Protein AF-T1AIY4-F1 (afdb_monomer_lite)

pLDDT: mean 89.23, std 9.56, range [44.97, 96.44]

Radius of gyration: 16.17 Å; chains: 1; bounding box: 37×34×44 Å

Organism: NCBI:txid410659

Structure (mmCIF, N/CA/C/O backbone):
data_AF-T1AIY4-F1
#
_entry.id   AF-T1AIY4-F1
#
loop_
_atom_site.group_PDB
_atom_site.id
_atom_site.type_symbol
_atom_site.label_atom_id
_atom_site.label_alt_id
_atom_site.label_comp_id
_atom_site.label_asym_id
_atom_site.label_entity_id
_atom_sit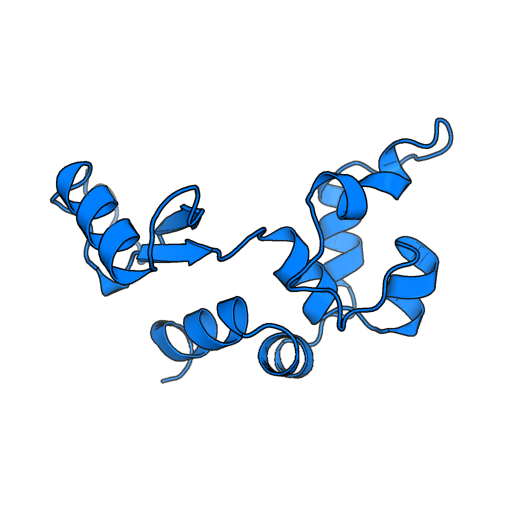e.label_seq_id
_atom_site.pdbx_PDB_ins_code
_atom_site.Cartn_x
_atom_site.Cartn_y
_atom_site.Cartn_z
_atom_site.occupancy
_atom_site.B_iso_or_equiv
_atom_site.auth_seq_id
_atom_site.auth_comp_id
_atom_site.auth_asym_id
_atom_site.auth_atom_id
_atom_site.pdbx_PDB_model_num
AT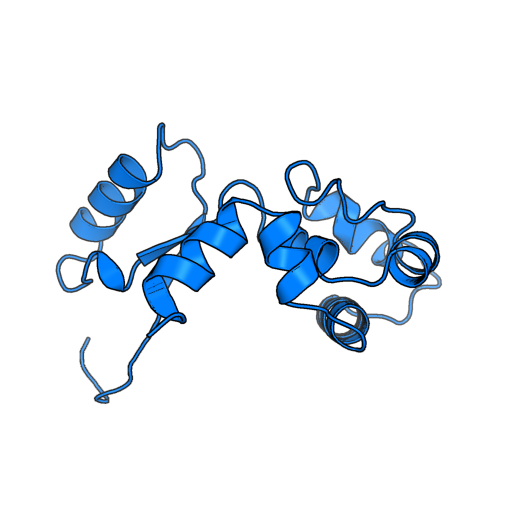OM 1 N N . MET A 1 1 ? -22.573 5.500 14.365 1.00 44.97 1 MET A N 1
ATOM 2 C CA . MET A 1 1 ? -22.958 5.282 12.949 1.00 44.97 1 MET A CA 1
ATOM 3 C C . MET A 1 1 ? -22.965 3.771 12.714 1.00 44.97 1 MET A C 1
ATOM 5 O O . MET A 1 1 ? -21.920 3.196 12.477 1.00 44.97 1 MET A O 1
ATOM 9 N N . LYS A 1 2 ? -24.110 3.105 12.906 1.00 45.97 2 LYS A N 1
ATOM 10 C CA . LYS A 1 2 ? -24.337 1.684 12.574 1.00 45.97 2 LYS A CA 1
ATOM 11 C C . LYS A 1 2 ? -25.649 1.621 11.802 1.00 45.97 2 LYS A C 1
ATOM 13 O O . LYS A 1 2 ? -26.691 1.264 12.336 1.00 45.97 2 LYS A O 1
ATOM 18 N N . ALA A 1 3 ? -25.609 2.113 10.573 1.00 52.03 3 ALA A N 1
ATOM 19 C CA . ALA A 1 3 ? -26.662 1.873 9.603 1.00 52.03 3 ALA A CA 1
ATOM 20 C C . ALA A 1 3 ? -26.069 0.868 8.612 1.00 52.03 3 ALA A C 1
ATOM 22 O O . ALA A 1 3 ? -25.070 1.187 7.978 1.00 52.03 3 ALA A O 1
ATOM 23 N N . MET A 1 4 ? -26.676 -0.321 8.530 1.00 54.62 4 MET A N 1
ATOM 24 C CA . MET A 1 4 ? -26.241 -1.524 7.797 1.00 54.62 4 MET A CA 1
ATOM 25 C C . MET A 1 4 ? -25.227 -2.407 8.547 1.00 54.62 4 MET A C 1
ATOM 27 O O . MET A 1 4 ? -24.152 -1.967 8.941 1.00 54.62 4 MET A O 1
ATOM 31 N N . ALA A 1 5 ? -25.577 -3.685 8.715 1.00 68.94 5 ALA A N 1
ATOM 32 C CA . ALA A 1 5 ? -24.720 -4.757 9.224 1.00 68.94 5 ALA A CA 1
ATOM 33 C C . ALA A 1 5 ? -23.670 -5.173 8.174 1.00 68.94 5 ALA A C 1
ATOM 35 O O . ALA A 1 5 ? -23.618 -6.326 7.758 1.00 68.94 5 ALA A O 1
ATOM 36 N N . ALA A 1 6 ? -22.891 -4.211 7.683 1.00 73.25 6 ALA A N 1
ATOM 37 C CA . ALA A 1 6 ? -21.804 -4.464 6.752 1.00 73.25 6 ALA A CA 1
ATOM 38 C C . ALA A 1 6 ? -20.512 -4.731 7.531 1.00 73.25 6 ALA A C 1
ATOM 40 O O . ALA A 1 6 ? -20.182 -3.993 8.461 1.00 73.25 6 ALA A O 1
ATOM 41 N N . GLU A 1 7 ? -19.778 -5.769 7.141 1.00 82.94 7 GLU A N 1
ATOM 42 C CA . GLU A 1 7 ? -18.376 -5.914 7.526 1.00 82.94 7 GLU A CA 1
ATOM 43 C C . GLU A 1 7 ? -17.562 -4.865 6.760 1.00 82.94 7 GLU A C 1
ATOM 45 O O . GLU A 1 7 ? -17.735 -4.690 5.553 1.00 82.94 7 GLU A O 1
ATOM 50 N N . TYR A 1 8 ? -16.703 -4.130 7.463 1.00 88.56 8 TYR A N 1
ATOM 51 C CA . TYR A 1 8 ? -15.879 -3.085 6.868 1.00 88.56 8 TYR A CA 1
ATOM 52 C C . TYR A 1 8 ? -14.460 -3.130 7.429 1.00 88.56 8 TYR A C 1
ATOM 54 O O . TYR A 1 8 ? -14.229 -3.529 8.570 1.00 88.56 8 TYR A O 1
ATOM 62 N N . LEU A 1 9 ? -13.512 -2.686 6.607 1.00 91.00 9 LEU A N 1
ATOM 63 C CA . LEU A 1 9 ? -12.143 -2.399 7.013 1.00 91.00 9 LEU A CA 1
ATOM 64 C C . LEU A 1 9 ? -11.907 -0.895 6.889 1.00 91.00 9 LEU A C 1
ATOM 66 O O . LEU A 1 9 ? -12.262 -0.269 5.889 1.00 91.00 9 LEU A O 1
ATOM 70 N N . PHE A 1 10 ? -11.320 -0.314 7.924 1.00 92.50 10 PHE A N 1
ATOM 71 C CA . PHE A 1 10 ? -11.007 1.097 8.043 1.00 92.50 10 PHE A CA 1
ATOM 72 C C . PHE A 1 10 ? -9.513 1.305 7.799 1.00 92.50 10 PHE A C 1
ATOM 74 O O . PHE A 1 10 ? -8.681 1.060 8.677 1.00 92.50 10 PHE A O 1
ATOM 81 N N . PHE A 1 11 ? -9.178 1.744 6.588 1.00 92.19 11 PHE A N 1
ATOM 82 C CA . PHE A 1 11 ? -7.800 2.004 6.190 1.00 92.19 11 PHE A CA 1
ATOM 83 C C . PHE A 1 11 ? -7.349 3.391 6.638 1.00 92.19 11 PHE A C 1
ATOM 85 O O . PHE A 1 11 ? -8.050 4.383 6.439 1.00 92.19 11 PHE A O 1
ATOM 92 N N . VAL A 1 12 ? -6.159 3.452 7.228 1.00 91.38 12 VAL A N 1
ATOM 93 C CA . VAL A 1 12 ? -5.503 4.699 7.629 1.00 91.38 12 VAL A CA 1
ATOM 94 C C . VAL A 1 12 ? -4.018 4.626 7.345 1.00 91.38 12 VAL A C 1
ATOM 96 O O . VAL A 1 12 ? -3.403 3.584 7.549 1.00 91.38 12 VAL A O 1
ATOM 99 N N . ASP A 1 13 ? -3.419 5.747 6.977 1.00 89.12 13 ASP A N 1
ATOM 100 C CA . ASP A 1 13 ? -1.965 5.837 6.887 1.00 89.12 13 ASP A CA 1
ATOM 101 C C . ASP A 1 13 ? -1.330 5.849 8.281 1.00 89.12 13 ASP A C 1
ATOM 103 O O . ASP A 1 13 ? -1.952 6.263 9.270 1.00 89.12 13 ASP A O 1
ATOM 107 N N . LEU A 1 14 ? -0.084 5.376 8.368 1.00 88.31 14 LEU A N 1
ATOM 108 C CA . LEU A 1 14 ? 0.722 5.455 9.587 1.00 88.31 14 LEU A CA 1
ATOM 109 C C . LEU A 1 14 ? 1.067 6.915 9.946 1.00 88.31 14 LEU A C 1
ATOM 111 O O . LEU A 1 14 ? 1.124 7.253 11.126 1.00 88.31 14 LEU A O 1
ATOM 115 N N . ASP A 1 15 ? 1.241 7.789 8.952 1.00 80.50 15 ASP A N 1
ATOM 116 C CA . ASP A 1 15 ? 1.705 9.174 9.116 1.00 80.50 15 ASP A CA 1
ATOM 117 C C . ASP A 1 15 ? 2.966 9.272 10.009 1.00 80.50 15 ASP A C 1
ATOM 119 O O . ASP A 1 15 ? 3.947 8.557 9.818 1.00 80.50 15 ASP A O 1
ATOM 123 N N . SER A 1 16 ? 2.935 10.168 11.002 1.00 76.62 16 SER A N 1
ATOM 124 C CA . SER A 1 16 ? 3.974 10.410 12.004 1.00 76.62 16 SER A CA 1
ATOM 125 C C . SER A 1 16 ? 3.853 9.529 13.254 1.00 76.62 16 SER A C 1
ATOM 127 O O . SER A 1 16 ? 4.541 9.782 14.246 1.00 76.62 16 SER A O 1
ATOM 129 N N . SER A 1 17 ? 2.977 8.517 13.252 1.00 85.62 17 SER A N 1
ATOM 130 C CA . SER A 1 17 ? 2.870 7.580 14.373 1.00 85.62 17 SER A CA 1
ATOM 131 C C . SER A 1 17 ? 4.122 6.713 14.493 1.00 85.62 17 SER A C 1
ATOM 133 O O . SER A 1 17 ? 4.670 6.235 13.503 1.00 85.62 17 SER A O 1
ATOM 135 N N . LEU A 1 18 ? 4.551 6.462 15.733 1.00 84.81 18 LEU A N 1
ATOM 136 C CA . LEU A 1 18 ? 5.756 5.673 16.022 1.00 84.81 18 LEU A CA 1
ATOM 137 C C . LEU A 1 18 ? 5.609 4.202 15.609 1.00 84.81 18 LEU A C 1
ATOM 139 O O . LEU A 1 18 ? 6.593 3.551 15.264 1.00 84.81 18 LEU A O 1
ATOM 143 N N . CYS A 1 19 ? 4.389 3.663 15.675 1.00 89.31 19 CYS A N 1
ATOM 144 C CA . CYS A 1 19 ? 4.082 2.291 15.288 1.00 89.31 19 CYS A CA 1
ATOM 145 C C . CYS A 1 19 ? 2.585 2.103 14.993 1.00 89.31 19 CYS A C 1
ATOM 147 O O . CYS A 1 19 ? 1.749 2.947 15.324 1.00 89.31 19 CYS A O 1
ATOM 149 N N . VAL A 1 20 ? 2.243 0.951 14.406 1.00 89.44 20 VAL A N 1
ATOM 150 C CA . VAL A 1 20 ? 0.861 0.554 14.084 1.00 89.44 20 VAL A CA 1
ATOM 151 C C . VAL A 1 20 ? -0.039 0.571 15.324 1.00 89.44 20 VAL A C 1
ATOM 153 O O . VAL A 1 20 ? -1.151 1.087 15.256 1.00 89.44 20 VAL A O 1
ATOM 156 N N . THR A 1 21 ? 0.436 0.065 16.466 1.00 92.25 21 THR A N 1
ATOM 157 C CA . THR A 1 21 ? -0.337 0.018 17.720 1.00 92.25 21 THR A CA 1
ATOM 158 C C . THR A 1 21 ? -0.726 1.412 18.204 1.00 92.25 21 THR A C 1
ATOM 160 O O . THR A 1 21 ? -1.881 1.661 18.546 1.00 92.25 21 THR A O 1
ATOM 163 N N . GLU A 1 22 ? 0.227 2.343 18.187 1.00 94.25 22 GLU A N 1
ATOM 164 C CA . GLU A 1 22 ? 0.001 3.730 18.593 1.00 94.25 22 GLU A CA 1
ATOM 165 C C . GLU A 1 22 ? -0.987 4.425 17.650 1.00 94.25 22 GLU A C 1
ATOM 167 O O . GLU A 1 22 ? -1.925 5.087 18.105 1.00 94.25 22 GLU A O 1
ATOM 172 N N . ARG A 1 23 ? -0.863 4.168 16.341 1.00 93.75 23 ARG A N 1
ATOM 173 C CA . ARG A 1 23 ? -1.809 4.675 15.347 1.00 93.75 23 ARG A CA 1
ATOM 174 C C . ARG A 1 23 ? -3.222 4.148 15.588 1.00 93.75 23 ARG A C 1
ATOM 176 O O . ARG A 1 23 ? -4.161 4.942 15.625 1.00 93.75 23 ARG A O 1
ATOM 183 N N . LYS A 1 24 ? -3.390 2.839 15.806 1.00 93.06 24 LYS A N 1
ATOM 184 C CA . LYS A 1 24 ? -4.698 2.236 16.114 1.00 93.06 24 LYS A CA 1
ATOM 185 C C . LYS A 1 24 ? -5.316 2.848 17.374 1.00 93.06 24 LYS A C 1
ATOM 187 O O . LYS A 1 24 ? -6.498 3.188 17.358 1.00 93.06 24 LYS A O 1
ATOM 192 N N . ALA A 1 25 ? -4.527 3.069 18.428 1.00 93.75 25 ALA A N 1
ATOM 193 C CA . ALA A 1 25 ? -5.002 3.713 19.653 1.00 93.75 25 ALA A CA 1
ATOM 194 C C . ALA A 1 25 ? -5.523 5.141 19.400 1.00 93.75 25 ALA A C 1
ATOM 196 O O . ALA A 1 25 ? -6.620 5.479 19.847 1.00 93.75 25 ALA A O 1
ATOM 197 N N . ARG A 1 26 ? -4.798 5.958 18.620 1.00 93.88 26 ARG A N 1
ATOM 198 C CA . ARG A 1 26 ? -5.250 7.310 18.235 1.00 93.88 26 ARG A CA 1
ATOM 199 C C . ARG A 1 26 ? -6.546 7.290 17.434 1.00 93.88 26 ARG A C 1
ATOM 201 O O . ARG A 1 26 ? -7.444 8.090 17.691 1.00 93.88 26 ARG A O 1
ATOM 208 N N . ILE A 1 27 ? -6.663 6.375 16.472 1.00 94.75 27 ILE A N 1
ATOM 209 C CA . ILE A 1 27 ? -7.887 6.244 15.677 1.00 94.75 27 ILE A CA 1
ATOM 210 C C . ILE A 1 27 ? -9.069 5.865 16.573 1.00 94.75 27 ILE A C 1
ATOM 212 O O . ILE A 1 27 ? -10.130 6.465 16.436 1.00 94.75 27 ILE A O 1
ATOM 216 N N . ARG A 1 28 ? -8.887 4.961 17.543 1.00 95.06 28 ARG A N 1
ATOM 217 C CA . ARG A 1 28 ? -9.947 4.588 18.497 1.00 95.06 28 ARG A CA 1
ATOM 218 C C . ARG A 1 28 ? -10.341 5.722 19.442 1.00 95.06 28 ARG A C 1
ATOM 220 O O . ARG A 1 28 ? -11.502 5.815 19.812 1.00 95.06 28 ARG A O 1
ATOM 227 N N . GLN A 1 29 ? -9.423 6.617 19.803 1.00 94.12 29 GLN A N 1
AT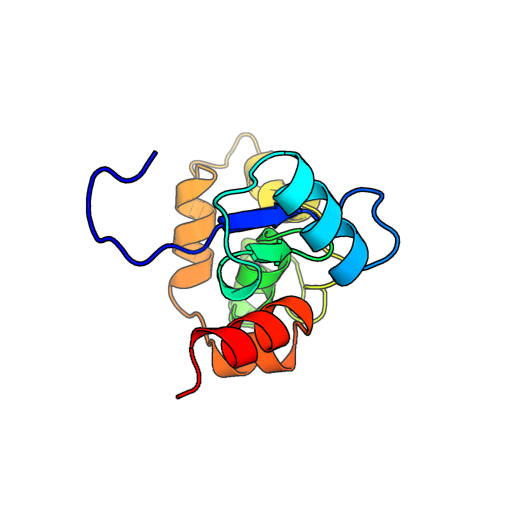OM 228 C CA . GLN A 1 29 ? -9.781 7.823 20.563 1.00 94.12 29 GLN A CA 1
ATOM 229 C C . GLN A 1 29 ? -10.689 8.759 19.753 1.00 94.12 29 GLN A C 1
ATOM 231 O O . GLN A 1 29 ? -11.606 9.360 20.306 1.00 94.12 29 GLN A O 1
ATOM 236 N N . ARG A 1 30 ? -10.454 8.868 18.439 1.00 93.75 30 ARG A N 1
ATOM 237 C CA . ARG A 1 30 ? -11.272 9.689 17.534 1.00 93.75 30 ARG A CA 1
ATOM 238 C C . ARG A 1 30 ? -12.586 9.011 17.132 1.00 93.75 30 ARG A C 1
ATOM 240 O O . ARG A 1 30 ? -13.585 9.698 16.942 1.00 93.75 30 ARG A O 1
ATOM 247 N N . PHE A 1 31 ? -12.580 7.687 17.013 1.00 93.44 31 PHE A N 1
ATOM 248 C CA . PHE A 1 31 ? -13.720 6.855 16.635 1.00 93.44 31 PHE A CA 1
ATOM 249 C C . PHE A 1 31 ? -13.892 5.708 17.651 1.00 93.44 31 PHE A C 1
ATOM 251 O O . PHE A 1 31 ? -13.459 4.587 17.384 1.00 93.44 31 PHE A O 1
ATOM 258 N N . PRO A 1 32 ? -14.518 5.963 18.818 1.00 91.31 32 PRO A N 1
ATOM 259 C CA . PRO A 1 32 ? -14.608 4.986 19.912 1.00 91.31 32 PRO A CA 1
ATOM 260 C C . PRO A 1 32 ? -15.356 3.696 19.562 1.00 91.31 32 PRO A C 1
ATOM 262 O O . PRO A 1 32 ? -15.061 2.644 20.126 1.00 91.31 32 PRO A O 1
ATOM 265 N N . ASP A 1 33 ? -16.291 3.774 18.612 1.00 90.56 33 ASP A N 1
ATOM 266 C CA . ASP A 1 33 ? -17.077 2.632 18.134 1.00 90.56 33 ASP A CA 1
ATOM 267 C C . ASP A 1 33 ? -16.273 1.679 17.231 1.00 90.56 33 ASP A C 1
ATOM 269 O O . ASP A 1 33 ? -16.736 0.572 16.949 1.00 90.56 33 ASP A O 1
ATOM 273 N N . LEU A 1 34 ? -15.093 2.101 16.759 1.00 91.19 34 LEU A N 1
ATOM 274 C CA . LEU A 1 34 ? -14.274 1.335 15.828 1.00 91.19 34 LEU A CA 1
ATOM 275 C C . LEU A 1 34 ? -13.524 0.221 16.558 1.00 91.19 34 LEU A C 1
ATOM 277 O O . LEU A 1 34 ? -12.801 0.457 17.535 1.00 91.19 34 LEU A O 1
ATOM 281 N N . LEU A 1 35 ? -13.663 -1.008 16.067 1.00 90.69 35 LEU A N 1
ATOM 282 C CA . LEU A 1 35 ? -12.969 -2.145 16.653 1.00 90.69 35 LEU A CA 1
ATOM 283 C C . LEU A 1 35 ? -11.542 -2.197 16.119 1.00 90.69 35 LEU A C 1
ATOM 285 O O . LEU A 1 35 ? -11.285 -1.967 14.946 1.00 90.69 35 LEU A O 1
ATOM 289 N N . GLU A 1 36 ? -10.583 -2.544 16.971 1.00 89.75 36 GLU A N 1
ATOM 290 C CA . GLU A 1 36 ? -9.164 -2.549 16.589 1.00 89.75 36 GLU A CA 1
ATOM 291 C C . GLU A 1 36 ? -8.846 -3.496 15.420 1.00 89.75 36 GLU A C 1
ATOM 293 O O . GLU A 1 36 ? -7.978 -3.212 14.592 1.00 89.75 36 GLU A O 1
ATOM 298 N N . ARG A 1 37 ? -9.601 -4.597 15.337 1.00 89.56 37 ARG A N 1
ATOM 299 C CA . ARG A 1 37 ? -9.566 -5.573 14.240 1.00 89.56 37 ARG A CA 1
ATOM 300 C C . ARG A 1 37 ? -10.193 -5.074 12.937 1.00 89.56 37 ARG A C 1
ATOM 302 O O . ARG A 1 37 ? -10.195 -5.809 11.966 1.00 89.56 37 ARG A O 1
ATOM 309 N N . GLU A 1 38 ? -10.797 -3.894 12.925 1.00 91.50 38 GLU A N 1
ATOM 310 C CA . GLU A 1 38 ? -11.326 -3.259 11.714 1.00 91.50 38 GLU A CA 1
ATOM 311 C C . GLU A 1 38 ? -10.326 -2.225 11.185 1.00 91.50 38 GLU A C 1
ATOM 313 O O . GLU A 1 38 ? -10.474 -1.763 10.065 1.00 91.50 38 GLU A O 1
ATOM 318 N N . ILE A 1 39 ? -9.290 -1.860 11.954 1.00 92.56 39 ILE A N 1
ATOM 319 C CA . ILE A 1 39 ? -8.326 -0.820 11.579 1.00 92.56 39 ILE A CA 1
ATOM 320 C C . ILE A 1 39 ? -7.140 -1.439 10.843 1.00 92.56 39 ILE A C 1
ATOM 322 O O . ILE A 1 39 ? -6.317 -2.138 11.445 1.00 92.56 39 ILE A O 1
ATOM 326 N N . CYS A 1 40 ? -7.002 -1.101 9.566 1.00 92.62 40 CYS A N 1
ATOM 327 C CA . CYS A 1 40 ? -5.869 -1.475 8.732 1.00 92.62 40 CYS A CA 1
ATOM 328 C C . CYS A 1 40 ? -4.932 -0.272 8.591 1.00 92.62 40 CYS A C 1
ATOM 330 O O . CYS A 1 40 ? -5.292 0.741 7.995 1.00 92.62 40 CYS A O 1
ATOM 332 N N . VAL A 1 41 ? -3.724 -0.370 9.147 1.00 91.19 41 VAL A N 1
ATOM 333 C CA . VAL A 1 41 ? -2.735 0.710 9.044 1.00 91.19 41 VAL A CA 1
ATOM 334 C C . VAL A 1 41 ? -1.835 0.458 7.840 1.00 91.19 41 VAL A C 1
ATOM 336 O O . VAL A 1 41 ? -1.086 -0.518 7.810 1.00 91.19 41 VAL A O 1
ATOM 339 N N . VAL A 1 42 ? -1.895 1.354 6.861 1.00 89.88 42 VAL A N 1
ATOM 340 C CA . VAL A 1 42 ? -1.014 1.378 5.696 1.00 89.88 42 VAL A CA 1
ATOM 341 C C . VAL A 1 42 ? 0.335 1.944 6.128 1.00 89.88 42 VAL A C 1
ATOM 343 O O . VAL A 1 42 ? 0.436 3.068 6.623 1.00 89.88 42 VAL A O 1
ATOM 346 N N . VAL A 1 43 ? 1.397 1.155 5.966 1.00 86.12 43 VAL A N 1
ATOM 347 C CA . VAL A 1 43 ? 2.765 1.613 6.236 1.00 86.12 43 VAL A CA 1
ATOM 348 C C . VAL A 1 43 ? 3.363 2.151 4.940 1.00 86.12 43 VAL A C 1
ATOM 350 O O . VAL A 1 43 ? 3.536 1.395 3.984 1.00 86.12 43 VAL A O 1
ATOM 353 N N . LYS A 1 44 ? 3.721 3.438 4.966 1.00 83.81 44 LYS A N 1
ATOM 354 C CA . LYS A 1 44 ? 4.156 4.281 3.842 1.00 83.81 44 LYS A CA 1
ATOM 355 C C . LYS A 1 44 ? 3.039 4.698 2.891 1.00 83.81 44 LYS A C 1
ATOM 357 O O . LYS A 1 44 ? 2.506 5.772 3.099 1.00 83.81 44 LYS A O 1
ATOM 362 N N . GLU A 1 45 ? 2.722 3.903 1.873 1.00 89.25 45 GLU A N 1
ATOM 363 C CA . GLU A 1 45 ? 1.772 4.286 0.818 1.00 89.25 45 GLU A CA 1
ATOM 364 C C . GLU A 1 45 ? 1.065 3.049 0.252 1.00 89.25 45 GLU A C 1
ATOM 366 O O . GLU A 1 45 ? 1.692 2.004 0.040 1.00 89.25 45 GLU A O 1
ATOM 371 N N . ILE A 1 46 ? -0.232 3.169 -0.041 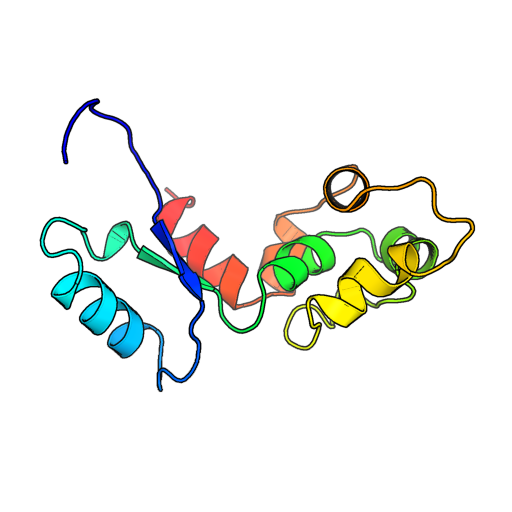1.00 92.12 46 ILE A N 1
ATOM 372 C CA . ILE A 1 46 ? -1.034 2.063 -0.586 1.00 92.12 46 ILE A CA 1
ATOM 373 C C . ILE A 1 46 ? -0.646 1.724 -2.034 1.00 92.12 46 ILE A C 1
ATOM 375 O O . ILE A 1 46 ? -0.782 0.580 -2.461 1.00 92.12 46 ILE A O 1
ATOM 379 N N . GLU A 1 47 ? -0.085 2.679 -2.782 1.00 94.75 47 GLU A N 1
ATOM 380 C CA . GLU A 1 47 ? 0.497 2.475 -4.115 1.00 94.75 47 GLU A CA 1
ATOM 381 C C . GLU A 1 47 ? 1.590 1.389 -4.113 1.00 94.75 47 GLU A C 1
ATOM 383 O O . GLU A 1 47 ? 1.769 0.672 -5.102 1.00 94.75 47 GLU A O 1
ATOM 388 N N . GLY A 1 48 ? 2.263 1.195 -2.974 1.00 94.62 48 GLY A N 1
ATOM 389 C CA . GLY A 1 48 ? 3.177 0.079 -2.757 1.00 94.62 48 GLY A CA 1
ATOM 390 C C . GLY A 1 48 ? 2.515 -1.284 -2.927 1.00 94.62 48 GLY A C 1
ATOM 391 O O . GLY A 1 48 ? 3.126 -2.188 -3.493 1.00 94.62 48 GLY A O 1
ATOM 392 N N . TRP A 1 49 ? 1.260 -1.440 -2.506 1.00 95.44 49 TRP A N 1
ATOM 393 C CA . TRP A 1 49 ? 0.537 -2.708 -2.615 1.00 95.44 49 TRP A CA 1
ATOM 394 C C . TRP A 1 49 ? 0.189 -3.044 -4.056 1.00 95.44 49 TRP A C 1
ATOM 396 O O . TRP A 1 49 ? 0.314 -4.206 -4.438 1.00 95.44 49 TRP A O 1
ATOM 406 N N . TYR A 1 50 ? -0.176 -2.042 -4.861 1.00 95.69 50 TYR A N 1
ATOM 407 C CA . TYR A 1 50 ? -0.370 -2.215 -6.301 1.00 95.69 50 TYR A CA 1
ATOM 408 C C . TYR A 1 50 ? 0.934 -2.668 -6.956 1.00 95.69 50 TYR A C 1
ATOM 410 O O . TYR A 1 50 ? 0.967 -3.712 -7.599 1.00 95.69 50 TYR A O 1
ATOM 418 N N . LEU A 1 51 ? 2.035 -1.950 -6.713 1.00 96.12 51 LEU A N 1
ATOM 419 C CA . LEU A 1 51 ? 3.343 -2.291 -7.275 1.00 96.12 51 LEU A CA 1
ATOM 420 C C . LEU A 1 51 ? 3.826 -3.692 -6.858 1.00 96.12 51 LEU A C 1
ATOM 422 O O . LEU A 1 51 ? 4.425 -4.396 -7.668 1.00 96.12 51 LEU A O 1
ATOM 426 N N . ALA A 1 52 ? 3.571 -4.104 -5.614 1.00 96.44 52 ALA A N 1
ATOM 427 C CA . ALA A 1 52 ? 4.058 -5.370 -5.071 1.00 96.44 52 ALA A CA 1
ATOM 428 C C . ALA A 1 52 ? 3.561 -6.587 -5.863 1.00 96.44 52 ALA A C 1
ATOM 430 O O . ALA A 1 52 ? 4.345 -7.494 -6.132 1.00 96.44 52 ALA A O 1
ATOM 431 N N . GLY A 1 53 ? 2.285 -6.608 -6.249 1.00 96.44 53 GLY A N 1
ATOM 432 C CA . GLY A 1 53 ? 1.697 -7.741 -6.971 1.00 96.44 53 GLY A CA 1
ATOM 433 C C . GLY A 1 53 ? 1.785 -7.642 -8.487 1.00 96.44 53 GLY A C 1
ATOM 434 O O . GLY A 1 53 ? 1.407 -8.593 -9.164 1.00 96.44 53 GLY A O 1
ATOM 435 N N . MET A 1 54 ? 2.285 -6.532 -9.034 1.00 95.94 54 MET A N 1
ATOM 436 C CA . MET A 1 54 ? 2.481 -6.409 -10.476 1.00 95.94 54 MET A CA 1
ATOM 437 C C . MET A 1 54 ? 3.526 -7.408 -10.982 1.00 95.94 54 MET A C 1
ATOM 439 O O . MET A 1 54 ? 4.557 -7.654 -10.341 1.00 95.94 54 MET A O 1
ATOM 443 N N . ASP A 1 55 ? 3.293 -7.915 -12.192 1.00 94.19 55 ASP A N 1
ATOM 444 C CA . ASP A 1 55 ? 4.329 -8.595 -12.962 1.00 94.19 55 ASP A CA 1
ATOM 445 C C . ASP A 1 55 ? 5.542 -7.668 -13.162 1.00 94.19 55 ASP A C 1
ATOM 447 O O . ASP A 1 55 ? 5.408 -6.481 -13.477 1.00 94.19 55 ASP A O 1
ATOM 451 N N . ALA A 1 56 ? 6.748 -8.213 -12.998 1.00 92.50 56 ALA A N 1
ATOM 452 C CA . ALA A 1 56 ? 7.974 -7.424 -13.033 1.00 92.50 56 ALA A CA 1
ATOM 453 C C . ALA A 1 56 ? 8.251 -6.816 -14.415 1.00 92.50 56 ALA A C 1
ATOM 455 O O . ALA A 1 56 ? 8.761 -5.695 -14.507 1.00 92.50 56 ALA A O 1
ATOM 456 N N . THR A 1 57 ? 7.915 -7.523 -15.498 1.00 92.44 57 THR A N 1
ATOM 457 C CA . THR A 1 57 ? 8.098 -6.995 -16.856 1.00 92.44 57 THR A CA 1
ATOM 458 C C . THR A 1 57 ? 7.095 -5.881 -17.137 1.00 92.44 57 THR A C 1
ATOM 460 O O . THR A 1 57 ? 7.466 -4.831 -17.672 1.00 92.44 57 THR A O 1
ATOM 463 N N . PHE A 1 58 ? 5.854 -6.055 -16.683 1.00 92.44 58 PHE A N 1
ATOM 464 C CA . PHE A 1 58 ? 4.798 -5.064 -16.808 1.00 92.44 58 PHE A CA 1
ATOM 465 C C . PHE A 1 58 ? 5.096 -3.800 -15.991 1.00 92.44 58 PHE A C 1
ATOM 467 O O . PHE A 1 58 ? 5.060 -2.701 -16.544 1.00 92.44 58 PHE A O 1
ATOM 474 N N . ALA A 1 59 ? 5.497 -3.936 -14.723 1.00 93.44 59 ALA A N 1
ATOM 475 C CA . ALA A 1 59 ? 5.873 -2.817 -13.854 1.00 93.44 59 ALA A CA 1
ATOM 476 C C . ALA A 1 59 ? 7.040 -1.995 -14.427 1.00 93.44 59 ALA A C 1
ATOM 478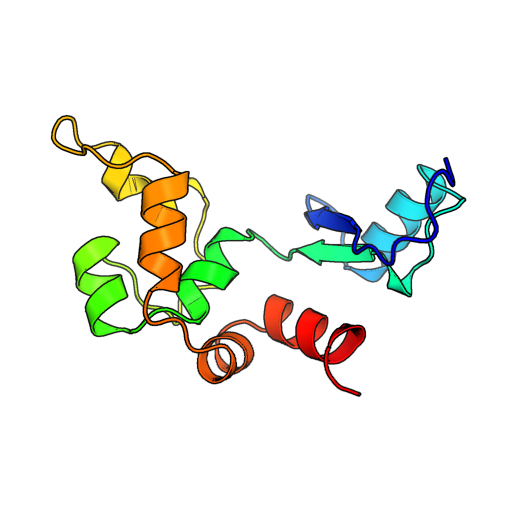 O O . ALA A 1 59 ? 6.996 -0.761 -14.443 1.00 93.44 59 ALA A O 1
ATOM 479 N N . ARG A 1 60 ? 8.062 -2.661 -14.980 1.00 92.88 60 ARG A N 1
ATOM 480 C CA . ARG A 1 60 ? 9.196 -1.984 -15.630 1.00 92.88 60 ARG A CA 1
ATOM 481 C C . ARG A 1 60 ? 8.786 -1.256 -16.907 1.00 92.88 60 ARG A C 1
ATOM 483 O O . ARG A 1 60 ? 9.310 -0.181 -17.184 1.00 92.88 60 ARG A O 1
ATOM 490 N N . ARG A 1 61 ? 7.846 -1.809 -17.676 1.00 91.38 61 ARG A N 1
ATOM 491 C CA . ARG A 1 61 ? 7.345 -1.191 -18.910 1.00 91.38 61 ARG A CA 1
ATOM 492 C C . ARG A 1 61 ? 6.442 0.011 -18.632 1.00 91.38 61 ARG A C 1
ATOM 494 O O . ARG A 1 61 ? 6.640 1.063 -19.234 1.00 91.38 61 ARG A O 1
ATOM 501 N N . LEU A 1 62 ? 5.459 -0.160 -17.751 1.00 88.62 62 LEU A N 1
ATOM 502 C CA . LEU A 1 62 ? 4.414 0.826 -17.480 1.00 88.62 62 LEU A CA 1
ATOM 503 C C . LEU A 1 62 ? 4.902 1.934 -16.539 1.00 88.62 62 LEU A C 1
ATOM 505 O O . LEU A 1 62 ? 4.725 3.116 -16.826 1.00 88.62 62 LEU A O 1
ATOM 509 N N . LEU A 1 63 ? 5.554 1.554 -15.436 1.00 91.31 63 LEU A N 1
ATOM 510 C CA . LEU A 1 63 ? 5.938 2.477 -14.364 1.00 91.31 63 LEU A CA 1
ATOM 511 C C . LEU A 1 63 ? 7.440 2.781 -14.327 1.00 91.31 63 LEU A C 1
ATOM 513 O O . LEU A 1 63 ? 7.847 3.755 -13.701 1.00 91.31 63 LEU A O 1
ATOM 517 N N . LYS A 1 64 ? 8.276 1.970 -14.993 1.00 93.44 64 LYS A N 1
ATOM 518 C CA . LYS A 1 64 ? 9.747 1.983 -14.838 1.00 93.44 64 LYS A CA 1
ATOM 519 C C . LYS A 1 64 ? 10.186 1.707 -13.396 1.00 93.44 64 LYS A C 1
ATOM 521 O O . LYS A 1 64 ? 11.192 2.237 -12.927 1.00 93.44 64 LYS A O 1
ATOM 526 N N . LEU A 1 65 ? 9.425 0.863 -12.702 1.00 93.56 65 LEU A N 1
ATOM 527 C CA . LEU A 1 65 ? 9.655 0.481 -11.312 1.00 93.56 65 LEU A CA 1
ATOM 528 C C . LEU A 1 65 ? 9.899 -1.022 -11.194 1.00 93.56 65 LEU A C 1
ATOM 530 O O . LEU A 1 65 ? 9.456 -1.808 -12.030 1.00 93.56 65 LEU A O 1
ATOM 534 N N . ASP A 1 66 ? 10.600 -1.407 -10.131 1.00 94.44 66 ASP A N 1
ATOM 535 C CA . ASP A 1 66 ? 10.746 -2.801 -9.724 1.00 94.44 66 ASP A CA 1
ATOM 536 C C . ASP A 1 66 ? 9.728 -3.114 -8.611 1.00 94.44 66 ASP A C 1
ATOM 538 O O . ASP A 1 66 ? 9.694 -2.357 -7.632 1.00 94.44 66 ASP A O 1
ATOM 542 N N . PRO A 1 67 ? 8.929 -4.196 -8.710 1.00 93.94 67 PRO A N 1
ATOM 543 C CA . PRO A 1 67 ? 7.997 -4.609 -7.658 1.00 93.94 67 PRO A CA 1
ATOM 544 C C . PRO A 1 67 ? 8.612 -4.718 -6.255 1.00 93.94 67 PRO A C 1
ATOM 546 O O . PRO A 1 67 ? 7.942 -4.447 -5.257 1.00 93.94 67 PRO A O 1
ATOM 549 N N . ALA A 1 68 ? 9.907 -5.042 -6.153 1.00 92.38 68 ALA A N 1
ATOM 550 C CA . ALA A 1 68 ? 10.621 -5.110 -4.878 1.00 92.38 68 ALA A CA 1
ATOM 551 C C . ALA A 1 68 ? 10.709 -3.752 -4.150 1.00 92.38 68 ALA A C 1
ATOM 553 O O . ALA A 1 68 ? 10.933 -3.703 -2.942 1.00 92.38 68 ALA A O 1
ATOM 554 N N . ARG A 1 69 ? 10.490 -2.630 -4.852 1.00 93.31 69 ARG A N 1
ATOM 555 C CA . ARG A 1 69 ? 10.467 -1.281 -4.263 1.00 93.31 69 ARG A CA 1
ATOM 556 C C . ARG A 1 69 ? 9.142 -0.920 -3.585 1.00 93.31 69 ARG A C 1
ATOM 558 O O . ARG A 1 69 ? 8.998 0.224 -3.162 1.00 93.31 69 ARG A O 1
ATOM 565 N N . CYS A 1 70 ? 8.194 -1.846 -3.441 1.00 91.06 70 CYS A N 1
ATOM 566 C CA . CYS A 1 70 ? 6.874 -1.579 -2.852 1.00 91.06 70 CYS A CA 1
ATOM 567 C C . CYS A 1 70 ? 6.905 -0.862 -1.488 1.00 91.06 70 CYS A C 1
ATOM 569 O O . CYS A 1 70 ? 6.020 -0.072 -1.194 1.00 91.06 70 CYS A O 1
ATOM 571 N N . VAL A 1 71 ? 7.936 -1.081 -0.667 1.00 89.31 71 VAL A N 1
ATOM 572 C CA . VAL A 1 71 ? 8.091 -0.421 0.642 1.00 89.31 71 VAL A CA 1
ATOM 573 C C . VAL A 1 71 ? 8.782 0.939 0.570 1.00 89.31 71 VAL A C 1
ATOM 575 O O . VAL A 1 71 ? 8.996 1.562 1.603 1.00 89.31 71 VAL A O 1
ATOM 578 N N . ALA A 1 72 ? 9.234 1.385 -0.596 1.00 90.88 72 ALA A N 1
ATOM 579 C CA . ALA A 1 72 ? 9.975 2.634 -0.774 1.00 90.88 72 ALA A CA 1
ATOM 580 C C . ALA A 1 72 ? 9.327 3.573 -1.793 1.00 90.88 72 ALA A C 1
ATOM 582 O O . ALA A 1 72 ? 9.777 4.707 -1.910 1.00 90.88 72 ALA A O 1
ATOM 583 N N . ILE A 1 73 ? 8.317 3.097 -2.520 1.00 93.31 73 ILE A N 1
ATOM 584 C CA . ILE A 1 73 ? 7.625 3.876 -3.534 1.00 93.31 73 ILE A CA 1
ATOM 585 C C . ILE A 1 73 ? 6.753 4.952 -2.890 1.00 93.31 73 ILE A C 1
ATOM 587 O O . ILE A 1 73 ? 6.075 4.684 -1.897 1.00 93.31 73 ILE A O 1
ATOM 591 N N . THR A 1 74 ? 6.756 6.154 -3.465 1.00 93.06 74 THR A N 1
ATOM 592 C CA . THR A 1 74 ? 5.771 7.188 -3.122 1.00 93.06 74 THR A CA 1
ATOM 593 C C . THR A 1 74 ? 4.630 7.245 -4.134 1.00 93.06 74 THR A C 1
ATOM 595 O O . THR A 1 74 ? 4.750 6.801 -5.282 1.00 93.06 74 THR A O 1
ATOM 598 N N . LYS A 1 75 ? 3.523 7.872 -3.737 1.00 92.12 75 LYS A N 1
ATOM 599 C CA . LYS A 1 75 ? 2.396 8.180 -4.621 1.00 92.12 75 LYS A CA 1
ATOM 600 C C . LYS A 1 75 ? 2.823 8.946 -5.876 1.00 92.12 75 LYS A C 1
ATOM 602 O O . LYS A 1 75 ? 2.344 8.692 -6.982 1.00 92.12 75 LYS A O 1
ATOM 607 N N . GLU A 1 76 ? 3.743 9.891 -5.720 1.00 93.62 76 GLU A N 1
ATOM 608 C CA . GLU A 1 76 ? 4.282 10.713 -6.802 1.00 93.62 76 GLU A CA 1
ATOM 609 C C . GLU A 1 76 ? 5.073 9.893 -7.812 1.00 93.62 76 GLU A C 1
ATOM 611 O O . GLU A 1 76 ? 4.965 10.159 -9.010 1.00 93.62 76 GLU A O 1
ATOM 616 N N . GLU A 1 77 ? 5.864 8.929 -7.336 1.00 93.94 77 GLU A N 1
ATOM 617 C CA . GLU A 1 77 ? 6.622 8.020 -8.192 1.00 93.94 77 GLU A CA 1
ATOM 618 C C . GLU A 1 77 ? 5.688 7.057 -8.931 1.00 93.94 77 GLU A C 1
ATOM 620 O O . GLU A 1 77 ? 5.832 6.883 -10.141 1.00 93.94 77 GLU A O 1
ATOM 625 N N . PHE A 1 78 ? 4.692 6.486 -8.245 1.00 94.94 78 PHE A N 1
ATOM 626 C CA . PHE A 1 78 ? 3.727 5.569 -8.857 1.00 94.94 78 PHE A CA 1
ATOM 627 C C . PHE A 1 78 ? 2.918 6.246 -9.974 1.00 94.94 78 PHE A C 1
ATOM 629 O O . PHE A 1 78 ? 2.797 5.709 -11.072 1.00 94.94 78 PHE A O 1
ATOM 636 N N . TYR A 1 79 ? 2.429 7.471 -9.745 1.00 94.81 79 TYR A N 1
ATOM 637 C CA . TYR A 1 79 ? 1.678 8.234 -10.752 1.00 94.81 79 TYR A CA 1
ATOM 638 C C . TYR A 1 79 ? 2.554 9.089 -11.676 1.00 94.81 79 TYR A C 1
ATOM 640 O O . TYR A 1 79 ? 2.023 9.874 -12.470 1.00 94.81 79 TYR A O 1
ATOM 648 N N . ALA A 1 80 ? 3.882 8.958 -11.622 1.00 93.56 80 ALA A N 1
ATOM 649 C CA . ALA A 1 80 ? 4.783 9.695 -12.503 1.00 93.56 80 ALA A CA 1
ATOM 650 C C . ALA A 1 80 ? 4.461 9.528 -14.005 1.00 93.56 80 ALA A C 1
ATOM 652 O O . ALA A 1 80 ? 4.524 10.537 -14.716 1.00 93.56 80 ALA A O 1
ATOM 653 N N . PRO A 1 81 ? 4.047 8.343 -14.514 1.00 90.94 81 PRO A N 1
ATOM 654 C CA . PRO A 1 81 ? 3.679 8.180 -15.925 1.00 90.94 81 PRO A CA 1
ATOM 655 C C . PRO A 1 81 ? 2.541 9.103 -16.381 1.00 90.94 81 PRO A C 1
ATOM 657 O O . PRO A 1 81 ? 2.530 9.548 -17.530 1.00 90.94 81 PRO A O 1
ATOM 660 N N . LEU A 1 82 ? 1.632 9.470 -15.470 1.00 91.50 82 LEU A N 1
ATOM 661 C CA . LEU A 1 82 ? 0.490 10.339 -15.766 1.00 91.50 82 LEU A CA 1
ATOM 662 C C . LEU A 1 82 ? 0.885 11.802 -15.989 1.00 91.50 82 LEU A C 1
ATOM 664 O O . LEU A 1 82 ? 0.100 12.575 -16.526 1.00 91.50 82 LEU A O 1
ATOM 668 N N . ARG A 1 83 ? 2.100 12.196 -15.590 1.00 88.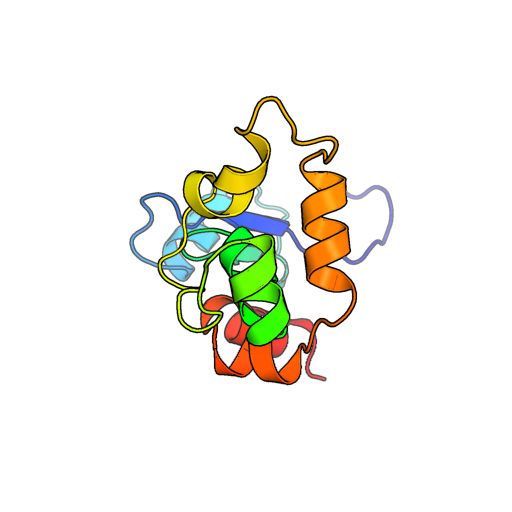25 83 ARG A N 1
ATOM 669 C CA . ARG A 1 83 ? 2.605 13.570 -15.756 1.00 88.25 83 ARG A CA 1
ATOM 670 C C . ARG A 1 83 ? 3.012 13.882 -17.194 1.00 88.25 83 ARG A C 1
ATOM 672 O O . ARG A 1 83 ? 3.211 15.044 -17.537 1.00 88.25 83 ARG A O 1
ATOM 679 N N . SER A 1 84 ? 3.167 12.860 -18.033 1.00 83.50 84 SER A N 1
ATOM 680 C CA . SER A 1 84 ? 3.413 13.050 -19.458 1.00 83.50 84 SER A CA 1
ATOM 681 C C . SER A 1 84 ? 2.191 13.693 -20.107 1.00 83.50 84 SER A C 1
ATOM 683 O O . SER A 1 84 ? 1.093 13.152 -20.015 1.00 83.50 84 SER A O 1
ATOM 685 N N . SER A 1 85 ? 2.384 14.782 -20.854 1.00 71.56 85 SER A N 1
ATOM 686 C CA . SER A 1 85 ? 1.319 15.431 -21.638 1.00 71.56 85 SER A CA 1
ATOM 687 C C . SER A 1 85 ? 0.683 14.519 -22.698 1.00 71.56 85 SER A C 1
ATOM 689 O O . SER A 1 85 ? -0.347 14.859 -23.268 1.00 71.56 85 SER A O 1
ATOM 691 N N . ARG A 1 86 ? 1.295 13.357 -22.969 1.00 78.00 86 ARG A N 1
ATOM 692 C CA . ARG A 1 86 ? 0.784 12.312 -23.867 1.00 78.00 86 ARG A CA 1
ATOM 693 C C . ARG A 1 86 ? 0.014 11.202 -23.148 1.00 78.00 86 ARG A C 1
ATOM 695 O O . ARG A 1 86 ? -0.521 10.323 -23.821 1.00 78.00 86 ARG A O 1
ATOM 702 N N . SER A 1 87 ? -0.009 11.194 -21.814 1.00 81.00 87 SER A N 1
ATOM 703 C CA . SER A 1 87 ? -0.774 10.199 -21.067 1.00 81.00 87 SER A CA 1
ATOM 704 C C . SER A 1 87 ? -2.265 10.435 -21.279 1.00 81.00 87 SER A C 1
ATOM 706 O O . SER A 1 87 ? -2.754 11.551 -21.120 1.00 81.00 87 SER A O 1
ATOM 708 N N . ARG A 1 88 ? -2.986 9.370 -21.627 1.00 86.19 88 ARG A N 1
ATOM 709 C CA . ARG A 1 88 ? -4.456 9.358 -21.682 1.00 86.19 88 ARG A CA 1
ATOM 710 C C . ARG A 1 88 ? -5.075 8.654 -20.476 1.00 86.19 88 ARG A C 1
ATOM 712 O O . ARG A 1 88 ? -6.291 8.552 -20.407 1.00 86.19 88 ARG A O 1
ATOM 719 N N . LEU A 1 89 ? -4.238 8.160 -19.564 1.00 89.12 89 LEU A N 1
ATOM 720 C CA . LEU A 1 89 ? -4.665 7.412 -18.391 1.00 89.12 89 LEU A CA 1
ATOM 721 C C . LEU A 1 89 ? -4.998 8.367 -17.246 1.00 89.12 89 LEU A C 1
ATOM 723 O O . LEU A 1 89 ? -4.270 9.329 -16.984 1.00 89.12 89 LEU A O 1
ATOM 727 N N . SER A 1 90 ? -6.080 8.072 -16.539 1.00 92.69 90 SER A N 1
ATOM 728 C CA . SER A 1 90 ? -6.355 8.605 -15.211 1.00 92.69 90 SER A CA 1
ATOM 729 C C . SER A 1 90 ? -5.628 7.787 -14.134 1.00 92.69 90 SER A C 1
ATOM 731 O O . SER A 1 90 ? -4.996 6.764 -14.404 1.00 92.69 90 SER A O 1
ATOM 733 N N . ARG A 1 91 ? -5.725 8.225 -12.872 1.00 93.06 91 ARG A N 1
ATOM 734 C CA . ARG A 1 91 ? -5.222 7.440 -11.730 1.00 93.06 91 ARG A CA 1
ATOM 735 C C . ARG A 1 91 ? -5.927 6.094 -11.606 1.00 93.06 91 ARG A C 1
ATOM 737 O O . ARG A 1 91 ? -5.267 5.099 -11.335 1.00 93.06 91 ARG A O 1
ATOM 744 N N . SER A 1 92 ? -7.242 6.081 -11.818 1.00 92.81 92 SER A N 1
ATOM 745 C CA . SER A 1 92 ? -8.042 4.861 -11.757 1.00 92.81 92 SER A CA 1
ATOM 746 C C . SER A 1 92 ? -7.658 3.897 -12.872 1.00 92.81 92 SER A C 1
ATOM 748 O O . SER A 1 92 ? -7.517 2.712 -12.603 1.00 92.81 92 SER A O 1
ATOM 750 N N . ASP A 1 93 ? -7.411 4.401 -14.086 1.00 94.06 93 ASP A N 1
ATOM 751 C CA . ASP A 1 93 ? -6.977 3.552 -15.202 1.00 94.06 93 ASP A CA 1
ATOM 752 C C . ASP A 1 93 ? -5.624 2.907 -14.897 1.00 94.06 93 ASP A C 1
ATOM 754 O O . ASP A 1 93 ? -5.477 1.701 -15.044 1.00 94.06 93 ASP A O 1
ATOM 758 N N . LEU A 1 94 ? -4.663 3.677 -14.373 1.00 93.00 94 LEU A N 1
ATOM 759 C CA . LEU A 1 94 ? -3.359 3.132 -13.994 1.00 93.00 94 LEU A CA 1
ATOM 760 C C . LEU A 1 94 ? -3.464 2.083 -12.876 1.00 93.00 94 LEU A C 1
ATOM 762 O O . LEU A 1 94 ? -2.757 1.078 -12.900 1.00 93.00 94 LEU A O 1
ATOM 766 N N . ALA A 1 95 ? -4.342 2.310 -11.895 1.00 92.88 95 ALA A N 1
ATOM 767 C CA . ALA A 1 95 ? -4.591 1.345 -10.830 1.00 92.88 95 ALA A CA 1
ATOM 768 C C . ALA A 1 95 ? -5.233 0.059 -11.375 1.00 92.88 95 ALA A C 1
ATOM 770 O O . ALA A 1 95 ? -4.829 -1.029 -10.979 1.00 92.88 95 ALA A O 1
ATOM 771 N N . LEU A 1 96 ? -6.182 0.167 -12.310 1.00 93.75 96 LEU A N 1
ATOM 772 C CA . LEU A 1 96 ? -6.791 -0.986 -12.979 1.00 93.75 96 LEU A CA 1
ATOM 773 C C . LEU A 1 96 ? -5.773 -1.752 -13.832 1.00 93.75 96 LEU A C 1
ATOM 775 O O . LEU A 1 96 ? -5.724 -2.975 -13.753 1.00 93.75 96 LEU A O 1
ATOM 779 N N . GLU A 1 97 ? -4.917 -1.050 -14.578 1.00 92.44 97 GLU A N 1
ATOM 780 C CA . GLU A 1 97 ? -3.818 -1.664 -15.334 1.00 92.44 97 GLU A CA 1
ATOM 781 C C . GLU A 1 97 ? -2.852 -2.415 -14.408 1.00 92.44 97 GLU A C 1
ATOM 783 O O . GLU A 1 97 ? -2.442 -3.534 -14.709 1.00 92.44 97 GLU A O 1
ATOM 788 N N . ALA A 1 98 ? -2.522 -1.849 -13.243 1.00 92.75 98 ALA A N 1
ATOM 789 C CA . ALA A 1 98 ? -1.698 -2.532 -12.247 1.00 92.75 98 ALA A CA 1
ATOM 790 C C . ALA A 1 98 ? -2.349 -3.818 -11.702 1.00 92.75 98 ALA A C 1
ATOM 792 O O . ALA A 1 98 ? -1.636 -4.715 -11.248 1.00 92.75 98 ALA A O 1
ATOM 793 N N . LEU A 1 99 ? -3.681 -3.921 -11.760 1.00 94.31 99 LEU A N 1
ATOM 794 C CA . LEU A 1 99 ? -4.435 -5.076 -11.280 1.00 94.31 99 LEU A CA 1
ATOM 795 C C . LEU A 1 99 ? -4.641 -6.181 -12.334 1.00 94.31 99 LEU A C 1
ATOM 797 O O . LEU A 1 99 ? -4.969 -7.303 -11.954 1.00 94.31 99 LEU A O 1
ATOM 801 N N . GLU A 1 100 ? -4.422 -5.914 -13.628 1.00 90.69 100 GLU A N 1
ATOM 802 C CA . GLU A 1 100 ? -4.749 -6.840 -14.733 1.00 90.69 100 GLU A CA 1
ATOM 803 C C . GLU A 1 100 ? -4.039 -8.206 -14.625 1.00 90.69 100 GLU A C 1
ATOM 805 O O . GLU A 1 100 ? -4.613 -9.251 -14.938 1.00 90.69 100 GLU A O 1
ATOM 810 N N . HIS A 1 101 ? -2.800 -8.213 -14.129 1.00 87.81 101 HIS A N 1
ATOM 811 C CA . HIS A 1 101 ? -1.982 -9.417 -13.929 1.00 87.81 101 HIS A CA 1
ATOM 812 C C . HIS A 1 101 ? -1.441 -9.517 -12.500 1.00 87.81 101 HIS A C 1
ATOM 814 O O . HIS A 1 101 ? -0.305 -9.932 -12.272 1.00 87.81 101 HIS A O 1
ATOM 820 N N . TYR A 1 102 ? -2.243 -9.083 -11.532 1.00 96.12 102 TYR A N 1
ATOM 821 C CA . TYR A 1 102 ? -1.818 -8.992 -10.144 1.00 96.12 102 TYR A CA 1
ATOM 822 C C . TYR A 1 102 ? -1.732 -10.359 -9.456 1.00 96.12 102 TYR A C 1
ATOM 824 O O . TYR A 1 102 ? -2.704 -11.113 -9.419 1.00 96.12 102 TYR A O 1
ATOM 832 N N . SER A 1 103 ? -0.589 -10.647 -8.833 1.00 96.44 103 SER A N 1
ATOM 833 C CA . SER A 1 103 ? -0.396 -11.809 -7.961 1.00 96.44 103 SER A CA 1
ATOM 834 C C . SER A 1 103 ? -0.418 -11.381 -6.496 1.00 96.44 103 SER A C 1
ATOM 836 O O . SER A 1 103 ? 0.524 -10.757 -6.003 1.00 96.44 103 SER A O 1
ATOM 838 N N . LEU A 1 104 ? -1.476 -11.759 -5.767 1.00 95.62 104 LEU A N 1
ATOM 839 C CA . LEU A 1 104 ? -1.535 -11.543 -4.317 1.00 95.62 104 LEU A CA 1
ATOM 840 C C . LEU A 1 104 ? -0.419 -12.306 -3.592 1.00 95.62 104 LEU A C 1
ATOM 842 O O . LEU A 1 104 ? 0.161 -11.774 -2.650 1.00 95.62 104 LEU A O 1
ATOM 846 N N . ALA A 1 105 ? -0.090 -13.519 -4.048 1.00 95.50 105 ALA A N 1
ATOM 847 C CA . ALA A 1 105 ? 0.979 -14.333 -3.473 1.00 95.50 105 ALA A CA 1
ATOM 848 C C . ALA A 1 105 ? 2.341 -13.622 -3.563 1.00 95.50 105 ALA A C 1
ATOM 850 O O . ALA A 1 105 ? 3.071 -13.546 -2.575 1.00 95.50 105 ALA A O 1
ATOM 851 N N . ASP A 1 106 ? 2.648 -13.024 -4.713 1.00 95.62 106 ASP A N 1
ATOM 852 C CA . ASP A 1 106 ? 3.865 -12.232 -4.898 1.00 95.62 106 ASP A CA 1
ATOM 853 C C . ASP A 1 106 ? 3.825 -10.964 -4.042 1.00 95.62 106 ASP A C 1
ATOM 855 O O . ASP A 1 106 ? 4.825 -10.575 -3.432 1.00 95.62 106 ASP A O 1
ATOM 859 N N . ALA A 1 107 ? 2.661 -10.315 -3.982 1.00 96.12 107 ALA A N 1
ATOM 860 C CA . ALA A 1 107 ? 2.489 -9.064 -3.267 1.00 96.12 107 ALA A CA 1
ATOM 861 C C . ALA A 1 107 ? 2.747 -9.216 -1.764 1.00 96.12 107 ALA A C 1
ATOM 863 O O . ALA A 1 107 ? 3.460 -8.394 -1.187 1.00 96.12 107 ALA A O 1
ATOM 864 N N . VAL A 1 108 ? 2.228 -10.278 -1.137 1.00 95.62 108 VAL A N 1
ATOM 865 C CA . VAL A 1 108 ? 2.462 -10.554 0.291 1.00 95.62 108 VAL A CA 1
ATOM 866 C C . VAL A 1 108 ? 3.901 -10.992 0.571 1.00 95.62 108 VAL A C 1
ATOM 868 O O . VAL A 1 108 ? 4.421 -10.722 1.647 1.00 95.62 108 VAL A O 1
ATOM 871 N N . GLN A 1 109 ? 4.594 -11.604 -0.394 1.00 94.88 109 GLN A N 1
ATOM 872 C CA . GLN A 1 109 ? 6.022 -11.905 -0.245 1.00 94.88 109 GLN A CA 1
ATOM 873 C C . GLN A 1 109 ? 6.897 -10.649 -0.332 1.00 94.88 109 GLN A C 1
ATOM 875 O O . GLN A 1 109 ? 7.924 -10.559 0.339 1.00 94.88 109 GLN A O 1
ATOM 880 N N . ARG A 1 110 ? 6.506 -9.675 -1.159 1.00 94.56 110 ARG A N 1
ATOM 881 C CA . ARG A 1 110 ? 7.287 -8.454 -1.408 1.00 94.56 110 ARG A CA 1
ATOM 882 C C . ARG A 1 110 ? 6.980 -7.341 -0.406 1.00 94.56 110 ARG A C 1
ATOM 884 O O . ARG A 1 110 ? 7.883 -6.590 -0.045 1.00 94.56 110 ARG A O 1
ATOM 891 N N . CYS A 1 111 ? 5.731 -7.221 0.043 1.00 94.50 111 CYS A N 1
ATOM 892 C CA . CYS A 1 111 ? 5.257 -6.098 0.847 1.00 94.50 111 CYS A CA 1
ATOM 893 C C . CYS A 1 111 ? 4.759 -6.544 2.225 1.00 94.50 111 CYS A C 1
ATOM 895 O O . CYS A 1 111 ? 3.638 -7.027 2.377 1.00 94.50 111 CYS A O 1
ATOM 897 N N . ALA A 1 112 ? 5.572 -6.301 3.256 1.00 90.88 112 ALA A N 1
ATOM 898 C CA . ALA A 1 112 ? 5.265 -6.710 4.627 1.00 90.88 112 ALA A CA 1
ATOM 899 C C . ALA A 1 112 ? 3.970 -6.091 5.186 1.00 90.88 112 ALA A C 1
ATOM 901 O O . ALA A 1 112 ? 3.259 -6.746 5.944 1.00 90.88 112 ALA A O 1
ATOM 902 N N . SER A 1 113 ? 3.638 -4.846 4.818 1.00 89.50 113 SER A N 1
ATOM 903 C CA . SER A 1 113 ? 2.413 -4.194 5.304 1.00 89.50 113 SER A CA 1
ATOM 904 C C . SER A 1 113 ? 1.152 -4.812 4.702 1.00 89.50 113 SER A C 1
ATOM 906 O O . SER A 1 113 ? 0.172 -5.002 5.420 1.00 89.50 113 SER A O 1
ATOM 908 N N . LEU A 1 114 ? 1.195 -5.202 3.424 1.00 93.56 114 LEU A N 1
ATOM 909 C CA . LEU A 1 114 ? 0.113 -5.959 2.802 1.00 93.56 114 LEU A CA 1
ATOM 910 C C . LEU A 1 114 ? 0.020 -7.369 3.389 1.00 93.56 114 LEU A C 1
ATOM 912 O O . LEU A 1 114 ? -1.075 -7.807 3.724 1.00 93.56 114 LEU A O 1
ATOM 916 N N . ALA A 1 115 ? 1.155 -8.052 3.562 1.00 93.50 115 ALA A N 1
ATOM 917 C CA . ALA A 1 115 ? 1.205 -9.387 4.157 1.00 93.50 115 ALA A CA 1
ATOM 918 C C . ALA A 1 115 ? 0.537 -9.420 5.535 1.00 93.50 115 ALA A C 1
ATOM 920 O O . ALA A 1 115 ? -0.309 -10.270 5.792 1.00 93.50 115 ALA A O 1
ATOM 921 N N . TYR A 1 116 ? 0.867 -8.442 6.383 1.00 90.88 116 TYR A N 1
ATOM 922 C CA . TYR A 1 116 ? 0.260 -8.284 7.699 1.00 90.88 116 TYR A CA 1
ATOM 923 C C . TYR A 1 116 ? -1.261 -8.111 7.613 1.00 90.88 116 TYR A C 1
ATOM 925 O O . TYR A 1 116 ? -1.997 -8.729 8.370 1.00 90.88 116 TYR A O 1
ATOM 933 N N . ILE A 1 117 ? -1.762 -7.305 6.676 1.00 90.88 117 ILE A N 1
ATOM 934 C CA . ILE A 1 117 ? -3.209 -7.093 6.527 1.00 90.88 117 ILE A CA 1
ATOM 935 C C . ILE A 1 117 ? -3.910 -8.345 5.993 1.00 90.88 117 ILE A C 1
ATOM 937 O O . ILE A 1 117 ? -4.990 -8.692 6.467 1.00 90.88 117 ILE A O 1
ATOM 941 N N . VAL A 1 118 ? -3.308 -9.047 5.035 1.00 93.00 118 VAL A N 1
ATOM 942 C CA . VAL A 1 118 ? -3.866 -10.301 4.511 1.00 93.00 118 VAL A CA 1
ATOM 943 C C . VAL A 1 118 ? -3.968 -11.346 5.621 1.00 93.00 118 VAL A C 1
ATOM 945 O O . VAL A 1 118 ? -5.040 -11.914 5.817 1.00 93.00 118 VAL A O 1
ATOM 948 N N . ASP A 1 119 ? -2.900 -11.523 6.398 1.00 92.12 119 ASP A N 1
ATOM 949 C CA . ASP A 1 119 ? -2.863 -12.436 7.542 1.00 92.12 119 ASP A CA 1
ATOM 950 C C . ASP A 1 119 ? -3.950 -12.124 8.581 1.00 92.12 119 ASP A C 1
ATOM 952 O O . ASP A 1 119 ? -4.696 -13.007 8.991 1.00 92.12 119 ASP A O 1
ATOM 956 N N . GLN A 1 120 ? -4.099 -10.854 8.958 1.00 87.12 120 GLN A N 1
ATOM 957 C CA . GLN A 1 120 ? -5.010 -10.460 10.035 1.00 87.12 120 GLN A CA 1
ATOM 958 C C . GLN A 1 120 ? -6.496 -10.480 9.647 1.00 87.12 120 GLN A C 1
ATOM 960 O O . GLN A 1 120 ? -7.348 -10.570 10.533 1.00 87.12 120 GLN A O 1
ATOM 965 N N . HIS A 1 121 ? -6.827 -10.349 8.358 1.00 86.88 121 HIS A N 1
ATOM 966 C CA . HIS A 1 121 ? -8.211 -10.106 7.929 1.00 86.88 121 HIS A CA 1
ATOM 967 C C . HIS A 1 121 ? -8.752 -11.095 6.887 1.00 86.88 121 HIS A C 1
ATOM 969 O O . HIS A 1 121 ? -9.971 -11.194 6.747 1.00 86.88 121 HIS A O 1
ATOM 975 N N . PHE A 1 122 ? -7.895 -11.824 6.165 1.00 84.25 122 PHE A N 1
ATOM 976 C CA . PHE A 1 122 ? -8.306 -12.634 5.010 1.00 84.25 122 PHE A CA 1
ATOM 977 C C . PHE A 1 122 ? -7.900 -14.111 5.091 1.00 84.25 122 PHE A C 1
ATOM 979 O O . PHE A 1 122 ? -8.504 -14.931 4.401 1.00 84.25 122 PHE A O 1
ATOM 986 N N . THR A 1 123 ? -6.944 -14.476 5.945 1.00 72.44 123 THR A N 1
ATOM 987 C CA . THR A 1 123 ? -6.590 -15.879 6.195 1.00 72.44 123 THR A CA 1
ATOM 988 C C . THR A 1 123 ? -7.477 -16.433 7.319 1.00 72.44 123 THR A C 1
ATOM 990 O O . THR A 1 123 ? -7.346 -16.026 8.472 1.00 72.44 123 THR A O 1
ATOM 993 N N . ARG A 1 124 ? -8.419 -17.325 6.982 1.00 52.25 124 ARG A N 1
ATOM 994 C CA . ARG A 1 124 ? -9.233 -18.109 7.932 1.00 52.25 124 ARG A CA 1
ATOM 995 C C . ARG A 1 124 ? -8.887 -19.585 7.829 1.00 52.25 124 ARG A C 1
ATOM 997 O O . ARG A 1 124 ? -8.694 -20.045 6.682 1.00 52.25 124 ARG A O 1
#

Foldseek 3Di:
DDDDPDQAAAEDECPPPPDPVRVLVVVCVVVVVDDSLRYQYDYADCLLLLLQFADQVLCCVQQVDGNLCSNPDHPCSLCVSVPPPPDPDDPVRSSVSSVPRGDLPRSLVRDVSSVVNCVSPPDD

Sequence (124 aa):
MKAMAAEYLFFVDLDSSLCVTERKARIRQRFPDLLEREICVVVKEIEGWYLAGMDATFARRLLKLDPARCVAITKEEFYAPLRSSRSRLSRSDLALEALEHYSLADAVQRCASLAYIVDQHFTR

Secondary structure (DSSP, 8-state):
---S-----EEEE-TT-SSHHHHHHHHHHH-TT--GGGEEEESS-THHHHHHHS-HHHHHHHTS--GGGGGT--HHHHTGGGGSTT----HHHHHHHHHTT--HHHHHHH-HHHHHHHHHHT--